Protein AF-A0A091AIM2-F1 (afdb_monomer)

pLDDT: mean 81.09, std 10.36, range [36.5, 92.5]

Radius of gyration: 15.49 Å; Cα contacts (8 Å, |Δi|>4): 85; chains: 1; bounding box: 31×34×37 Å

Structure (mmCIF, N/CA/C/O backbone):
data_AF-A0A091AIM2-F1
#
_entry.id   AF-A0A091AIM2-F1
#
loop_
_atom_site.group_PDB
_atom_site.id
_atom_site.type_symbol
_atom_site.label_atom_id
_atom_site.label_alt_id
_atom_site.label_comp_id
_atom_site.label_asym_id
_atom_site.label_entity_id
_atom_site.label_seq_id
_atom_site.pdbx_PDB_ins_code
_atom_site.Cartn_x
_atom_site.Cartn_y
_atom_site.Cartn_z
_atom_site.occupancy
_atom_site.B_iso_or_equiv
_atom_site.auth_seq_id
_atom_site.auth_comp_id
_atom_site.auth_asym_id
_atom_site.auth_atom_id
_atom_site.pdbx_PDB_model_num
ATOM 1 N N . MET A 1 1 ? 0.341 -4.446 10.946 1.00 58.03 1 MET A N 1
ATOM 2 C CA . MET A 1 1 ? -0.973 -4.571 10.273 1.00 58.03 1 MET A CA 1
ATOM 3 C C . MET A 1 1 ? -1.421 -3.274 9.621 1.00 58.03 1 MET A C 1
ATOM 5 O O . MET A 1 1 ? -1.673 -3.290 8.429 1.00 58.03 1 MET A O 1
ATOM 9 N N . VAL A 1 2 ? -1.421 -2.152 10.347 1.00 68.75 2 VAL A N 1
ATOM 10 C CA . VAL A 1 2 ? -1.863 -0.835 9.848 1.00 68.75 2 VAL A CA 1
ATOM 11 C C . VAL A 1 2 ? -1.147 -0.378 8.558 1.00 68.75 2 VAL A C 1
ATOM 13 O O . VAL A 1 2 ? -1.801 0.103 7.644 1.00 68.75 2 VAL A O 1
ATOM 16 N N . MET A 1 3 ? 0.164 -0.615 8.413 1.00 72.56 3 MET A N 1
ATOM 17 C CA . MET A 1 3 ? 0.909 -0.245 7.192 1.00 72.56 3 MET A CA 1
ATOM 18 C C . MET A 1 3 ? 0.370 -0.892 5.906 1.00 72.56 3 MET A C 1
ATOM 20 O O . MET A 1 3 ? 0.332 -0.233 4.874 1.00 72.56 3 MET A O 1
ATOM 24 N N . GLY A 1 4 ? -0.096 -2.146 5.951 1.00 72.50 4 GLY A N 1
ATOM 25 C CA . GLY A 1 4 ? -0.613 -2.845 4.763 1.00 72.50 4 GLY A CA 1
ATOM 26 C C . GLY A 1 4 ? -1.939 -2.281 4.237 1.00 72.50 4 GLY A C 1
ATOM 27 O O . GLY A 1 4 ? -2.302 -2.527 3.090 1.00 72.50 4 GLY A O 1
ATOM 28 N N . MET A 1 5 ? -2.650 -1.507 5.059 1.00 76.50 5 MET A N 1
ATOM 29 C CA . MET A 1 5 ? -3.848 -0.771 4.657 1.00 76.50 5 MET A CA 1
ATOM 30 C C . MET A 1 5 ? -3.493 0.482 3.846 1.00 76.50 5 MET A C 1
ATOM 32 O O . MET A 1 5 ? -4.188 0.813 2.893 1.00 76.50 5 MET A O 1
ATOM 36 N N . PHE A 1 6 ? -2.401 1.158 4.210 1.00 76.50 6 PHE A N 1
ATOM 37 C CA . PHE A 1 6 ? -1.995 2.429 3.607 1.00 76.50 6 PHE A CA 1
ATOM 38 C C . PHE A 1 6 ? -1.046 2.283 2.426 1.00 76.50 6 PHE A C 1
ATOM 40 O O . PHE A 1 6 ? -1.010 3.176 1.583 1.00 76.50 6 PHE A O 1
ATOM 47 N N . LEU A 1 7 ? -0.275 1.192 2.374 1.00 79.88 7 LEU A N 1
ATOM 48 C CA . LEU A 1 7 ? 0.819 1.020 1.418 1.00 79.88 7 LEU A CA 1
ATOM 49 C C . LEU A 1 7 ? 0.388 1.293 -0.038 1.00 79.88 7 LEU A C 1
ATOM 51 O O . LEU A 1 7 ? 1.035 2.125 -0.669 1.00 79.88 7 LEU A O 1
ATOM 55 N N . PRO A 1 8 ? -0.725 0.728 -0.559 1.00 76.94 8 PRO A N 1
ATOM 56 C CA . PRO A 1 8 ? -1.174 1.020 -1.924 1.00 76.94 8 PRO A CA 1
ATOM 57 C C . PRO A 1 8 ? -1.496 2.492 -2.153 1.00 76.94 8 PRO A C 1
ATOM 59 O O . PRO A 1 8 ? -1.075 3.089 -3.138 1.00 76.94 8 PRO A O 1
ATOM 62 N N . SER A 1 9 ? -2.236 3.100 -1.223 1.00 77.00 9 SER A N 1
ATOM 63 C CA . SER A 1 9 ? -2.711 4.478 -1.355 1.00 77.00 9 SER A CA 1
ATOM 64 C C . SER A 1 9 ? -1.566 5.482 -1.289 1.00 77.00 9 SER A C 1
ATOM 66 O O . SER A 1 9 ? -1.577 6.484 -2.001 1.00 77.00 9 SER A O 1
ATOM 68 N N . VAL A 1 10 ? -0.571 5.200 -0.452 1.00 80.06 10 VAL A N 1
ATOM 69 C CA . VAL A 1 10 ? 0.647 5.998 -0.327 1.00 80.06 10 VAL A CA 1
ATOM 70 C C . VAL A 1 10 ? 1.507 5.837 -1.583 1.00 80.06 10 VAL A C 1
ATOM 72 O O . VAL A 1 10 ? 1.860 6.837 -2.204 1.00 80.06 10 VAL A O 1
ATOM 75 N N . CYS A 1 11 ? 1.772 4.604 -2.028 1.00 79.69 11 CYS A N 1
ATOM 76 C CA . CYS A 1 11 ? 2.571 4.351 -3.229 1.00 79.69 11 CYS A CA 1
ATOM 77 C C . CYS A 1 11 ? 1.925 4.918 -4.506 1.00 79.69 11 CYS A C 1
ATOM 79 O O . CYS A 1 11 ? 2.611 5.570 -5.290 1.00 79.69 11 CYS A O 1
ATOM 81 N N . GLY A 1 12 ? 0.612 4.758 -4.694 1.00 76.94 12 GLY A N 1
ATOM 82 C CA . GLY A 1 12 ? -0.106 5.335 -5.837 1.00 76.94 12 GLY A CA 1
ATOM 83 C C . GLY A 1 12 ? -0.092 6.869 -5.845 1.00 76.94 12 GLY A C 1
ATOM 84 O O . GLY A 1 12 ? -0.002 7.494 -6.901 1.00 76.94 12 GLY A O 1
ATOM 85 N N . HIS A 1 13 ? -0.111 7.502 -4.667 1.00 77.00 13 HIS A N 1
ATOM 86 C CA . HIS A 1 13 ? 0.024 8.956 -4.562 1.00 77.00 13 HIS A CA 1
ATOM 87 C C . HIS A 1 13 ? 1.408 9.455 -5.004 1.00 77.00 13 HIS A C 1
ATOM 89 O O . HIS A 1 13 ? 1.487 10.460 -5.713 1.00 77.00 13 HIS A O 1
ATOM 95 N N . TYR A 1 14 ? 2.491 8.758 -4.640 1.00 73.62 14 TYR A N 1
ATOM 96 C CA . TYR A 1 14 ? 3.836 9.105 -5.124 1.00 73.62 14 TYR A CA 1
ATOM 97 C C . TYR A 1 14 ? 4.014 8.818 -6.616 1.00 73.62 14 TYR A C 1
ATOM 99 O O . TYR A 1 14 ? 4.604 9.646 -7.312 1.00 73.62 14 TYR A O 1
ATOM 107 N N . LEU A 1 15 ? 3.405 7.741 -7.133 1.00 75.88 15 LEU A N 1
ATOM 108 C CA . LEU A 1 15 ? 3.410 7.442 -8.566 1.00 75.88 15 LEU A CA 1
ATOM 109 C C . LEU A 1 15 ? 2.911 8.645 -9.386 1.00 75.88 15 LEU A C 1
ATOM 111 O O . LEU A 1 15 ? 3.601 9.093 -10.303 1.00 75.88 15 LEU A O 1
ATOM 115 N N . ASN A 1 16 ? 1.777 9.225 -8.981 1.00 73.31 16 ASN A N 1
ATOM 116 C CA . ASN A 1 16 ? 1.141 10.371 -9.643 1.00 73.31 16 ASN A CA 1
ATOM 117 C C . ASN A 1 16 ? 1.913 11.692 -9.515 1.00 73.31 16 ASN A C 1
ATOM 119 O O . ASN A 1 16 ? 1.724 12.596 -10.328 1.00 73.31 16 ASN A O 1
ATOM 123 N N . LYS A 1 17 ? 2.778 11.829 -8.504 1.00 70.06 17 LYS A N 1
ATOM 124 C CA . LYS A 1 17 ? 3.628 13.017 -8.338 1.00 70.06 17 LYS A CA 1
ATOM 125 C C . LYS A 1 17 ? 4.866 13.007 -9.238 1.00 70.06 17 LYS A C 1
ATOM 127 O O . LYS A 1 17 ? 5.515 14.041 -9.353 1.00 70.06 17 LYS A O 1
ATOM 132 N N . GLY A 1 18 ? 5.194 11.878 -9.870 1.00 62.38 18 GLY A N 1
ATOM 133 C CA . GLY A 1 18 ? 6.354 11.753 -10.759 1.00 62.38 18 GLY A CA 1
ATOM 134 C C . GLY A 1 18 ? 7.713 11.675 -10.047 1.00 62.38 18 GLY A C 1
ATOM 135 O O . GLY A 1 18 ? 8.719 11.436 -10.709 1.00 62.38 18 GLY A O 1
ATOM 136 N N . ASP A 1 19 ? 7.745 11.807 -8.720 1.00 58.44 19 ASP A N 1
ATOM 137 C CA . ASP A 1 19 ? 8.910 11.552 -7.865 1.00 58.44 19 ASP A CA 1
ATOM 138 C C . ASP A 1 19 ? 8.958 10.052 -7.544 1.00 58.44 19 ASP A C 1
ATOM 140 O O . ASP A 1 19 ? 8.287 9.606 -6.615 1.00 58.44 19 ASP A O 1
ATOM 144 N N . ASN A 1 20 ? 9.687 9.230 -8.311 1.00 60.00 20 ASN A N 1
ATOM 145 C CA . ASN A 1 20 ? 9.636 7.775 -8.108 1.00 60.00 20 ASN A CA 1
ATOM 146 C C . ASN A 1 20 ? 10.999 7.097 -7.962 1.00 60.00 20 ASN A C 1
ATOM 148 O O . ASN A 1 20 ? 11.616 6.694 -8.945 1.00 60.00 20 ASN A O 1
ATOM 152 N N . ASP A 1 21 ? 11.347 6.805 -6.705 1.00 72.81 21 ASP A N 1
ATOM 153 C CA . ASP A 1 21 ? 12.227 5.689 -6.320 1.00 72.81 21 ASP A CA 1
ATOM 154 C C . ASP A 1 21 ? 11.447 4.347 -6.264 1.00 72.81 21 ASP A C 1
ATOM 156 O O . ASP A 1 21 ? 12.009 3.275 -6.065 1.00 72.81 21 ASP A O 1
ATOM 160 N N . LEU A 1 22 ? 10.124 4.364 -6.506 1.00 79.62 22 LEU A N 1
ATOM 161 C CA . LEU A 1 22 ? 9.267 3.166 -6.597 1.00 79.62 22 LEU A CA 1
ATOM 162 C C . LEU A 1 22 ? 9.745 2.170 -7.664 1.00 79.62 22 LEU A C 1
ATOM 164 O O . LEU A 1 22 ? 9.596 0.958 -7.506 1.00 79.62 22 LEU A O 1
ATOM 168 N N . ALA A 1 23 ? 10.357 2.666 -8.741 1.00 82.75 23 ALA A N 1
ATOM 169 C CA . ALA A 1 23 ? 10.978 1.823 -9.757 1.00 82.75 23 ALA A CA 1
ATOM 170 C C . ALA A 1 23 ? 12.164 1.009 -9.205 1.00 82.75 23 ALA A C 1
ATOM 172 O O . ALA A 1 23 ? 12.414 -0.095 -9.691 1.00 82.75 23 ALA A O 1
ATOM 173 N N . ALA A 1 24 ? 12.870 1.520 -8.189 1.00 84.81 24 ALA A N 1
ATOM 174 C CA . ALA A 1 24 ? 13.985 0.824 -7.550 1.00 84.81 24 ALA A CA 1
ATOM 175 C C . ALA A 1 24 ? 13.517 -0.383 -6.724 1.00 84.81 24 ALA A C 1
ATOM 177 O O . ALA A 1 24 ? 14.272 -1.337 -6.555 1.00 84.81 24 ALA A O 1
ATOM 178 N N . LEU A 1 25 ? 12.259 -0.387 -6.267 1.00 86.06 25 LEU A N 1
ATOM 179 C CA . LEU A 1 25 ? 11.675 -1.510 -5.531 1.00 86.06 25 LEU A CA 1
ATOM 180 C C . LEU A 1 25 ? 11.301 -2.695 -6.432 1.00 86.06 25 LEU A C 1
ATOM 182 O O . LEU A 1 25 ? 11.134 -3.801 -5.922 1.00 86.06 25 LEU A O 1
ATOM 186 N N . LEU A 1 26 ? 11.203 -2.512 -7.754 1.00 86.62 26 LEU A N 1
ATOM 187 C CA . LEU A 1 26 ? 10.837 -3.608 -8.655 1.00 86.62 26 LEU A CA 1
ATOM 188 C C . LEU A 1 26 ? 11.861 -4.746 -8.596 1.00 86.62 26 LEU A C 1
ATOM 190 O O . LEU A 1 26 ? 11.484 -5.910 -8.539 1.00 86.62 26 LEU A O 1
ATOM 194 N N . HIS A 1 27 ? 13.151 -4.411 -8.590 1.00 88.25 27 HIS A N 1
ATOM 195 C CA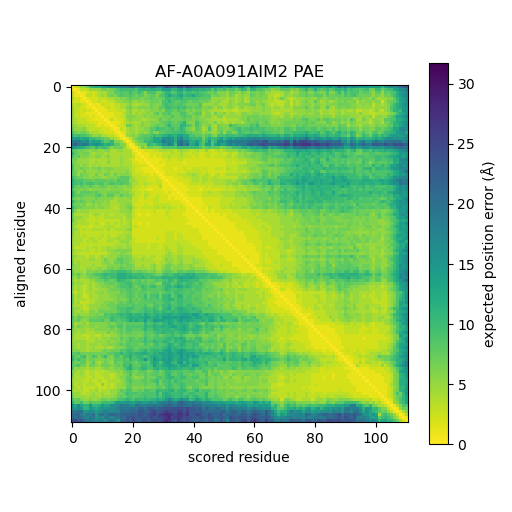 . HIS A 1 27 ? 14.231 -5.397 -8.581 1.00 88.25 27 HIS A CA 1
ATOM 196 C C . HIS A 1 27 ? 14.219 -6.303 -7.336 1.00 88.25 27 HIS A C 1
ATOM 198 O O . HIS A 1 27 ? 14.104 -7.517 -7.510 1.00 88.25 27 HIS A O 1
ATOM 204 N N . PRO A 1 28 ? 14.240 -5.777 -6.094 1.00 87.88 28 PRO A N 1
ATOM 205 C CA . PRO A 1 28 ? 14.188 -6.619 -4.900 1.00 87.88 28 PRO A CA 1
ATOM 206 C C . PRO A 1 28 ? 12.856 -7.366 -4.717 1.00 87.88 28 PRO A C 1
ATOM 208 O O . PRO A 1 28 ? 12.830 -8.355 -3.989 1.00 87.88 28 PRO A O 1
ATOM 211 N N . LEU A 1 29 ? 11.756 -6.925 -5.344 1.00 86.38 29 LEU A N 1
ATOM 212 C CA . LEU A 1 29 ? 10.435 -7.555 -5.191 1.00 86.38 29 LEU A CA 1
ATOM 213 C C . LEU A 1 29 ? 10.096 -8.584 -6.279 1.00 86.38 29 LEU A C 1
ATOM 215 O O . LEU A 1 29 ? 9.401 -9.557 -5.995 1.00 86.38 29 LEU A O 1
ATOM 219 N N . ALA A 1 30 ? 10.547 -8.369 -7.516 1.00 88.00 30 ALA A N 1
ATOM 220 C CA . ALA A 1 30 ? 10.206 -9.202 -8.671 1.00 88.00 30 ALA A CA 1
ATOM 221 C C . ALA A 1 30 ? 11.386 -10.044 -9.188 1.00 88.00 30 ALA A C 1
ATOM 223 O O . ALA A 1 30 ? 11.175 -10.970 -9.972 1.00 88.00 30 ALA A O 1
ATOM 224 N N . GLY A 1 31 ? 12.610 -9.737 -8.749 1.00 88.81 31 GLY A N 1
ATOM 225 C CA . GLY A 1 31 ? 13.837 -10.381 -9.208 1.00 88.81 31 GLY A CA 1
ATOM 226 C C . GLY A 1 31 ? 14.376 -9.823 -10.529 1.00 88.81 31 GLY A C 1
ATOM 227 O O . GLY A 1 31 ? 13.777 -8.951 -11.167 1.00 88.81 31 GLY A O 1
ATOM 228 N N . ASP A 1 32 ? 15.538 -10.343 -10.932 1.00 89.00 32 ASP A N 1
ATOM 229 C CA . ASP A 1 32 ? 16.296 -9.887 -12.105 1.00 89.00 32 ASP A CA 1
ATOM 230 C C . ASP A 1 32 ? 15.496 -9.981 -13.408 1.00 89.00 32 ASP A C 1
ATOM 232 O O . ASP A 1 32 ? 15.402 -9.003 -14.152 1.00 89.00 32 ASP A O 1
ATOM 236 N N . ASP A 1 33 ? 14.872 -11.131 -13.669 1.00 88.56 33 ASP A N 1
ATOM 237 C CA . ASP A 1 33 ? 14.195 -11.393 -14.942 1.00 88.56 33 ASP A CA 1
ATOM 238 C C . ASP A 1 33 ? 13.054 -10.402 -15.199 1.00 88.56 33 ASP A C 1
ATOM 240 O O . ASP A 1 33 ? 12.964 -9.793 -16.269 1.00 88.56 33 ASP A O 1
ATOM 244 N N . ALA A 1 34 ? 12.206 -10.182 -14.192 1.00 86.88 34 ALA A N 1
ATOM 245 C CA . ALA A 1 34 ? 11.093 -9.246 -14.284 1.00 86.88 34 ALA A CA 1
ATOM 246 C C . ALA A 1 34 ? 11.575 -7.792 -14.409 1.00 86.88 34 ALA A C 1
ATOM 248 O O . ALA A 1 34 ? 10.992 -6.999 -15.155 1.00 86.88 34 ALA A O 1
ATOM 249 N N . PHE A 1 35 ? 12.663 -7.432 -13.724 1.00 88.94 35 PHE A N 1
ATOM 250 C CA . PHE A 1 35 ? 13.235 -6.089 -13.792 1.00 88.94 35 PHE A CA 1
ATOM 251 C C . PHE A 1 35 ? 13.836 -5.766 -15.168 1.00 88.94 35 PHE A C 1
ATOM 253 O O . PHE A 1 35 ? 13.637 -4.664 -15.695 1.00 88.94 35 PHE A O 1
ATOM 260 N N . VAL A 1 36 ? 14.551 -6.725 -15.764 1.00 90.81 36 VAL A N 1
ATOM 261 C CA . VAL A 1 36 ? 15.166 -6.581 -17.092 1.00 90.81 36 VAL A CA 1
ATOM 262 C C . VAL A 1 36 ? 14.100 -6.492 -18.185 1.00 90.81 36 VAL A C 1
ATOM 264 O O . VAL A 1 36 ? 14.232 -5.679 -19.099 1.00 90.81 36 VAL A O 1
ATOM 267 N N . GLN A 1 37 ? 13.021 -7.272 -18.074 1.00 92.50 37 GLN A N 1
ATOM 268 C CA . GLN A 1 37 ? 11.929 -7.276 -19.054 1.00 92.50 37 GLN A CA 1
ATOM 269 C C . GLN A 1 37 ? 10.997 -6.059 -18.947 1.00 92.50 37 GLN A C 1
ATOM 271 O O . GLN A 1 37 ? 10.276 -5.754 -19.898 1.00 92.50 37 GLN A O 1
ATOM 276 N N . THR A 1 38 ? 11.011 -5.339 -17.822 1.00 90.00 38 THR A N 1
ATOM 277 C CA . THR A 1 38 ? 10.145 -4.173 -17.614 1.00 90.00 38 THR A CA 1
ATOM 278 C C . THR A 1 38 ? 10.836 -2.882 -18.078 1.00 90.00 38 THR A C 1
ATOM 280 O O . THR A 1 38 ? 11.871 -2.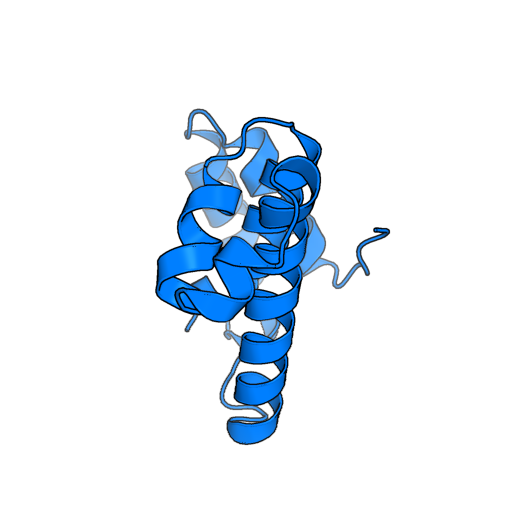503 -17.509 1.00 90.00 38 THR 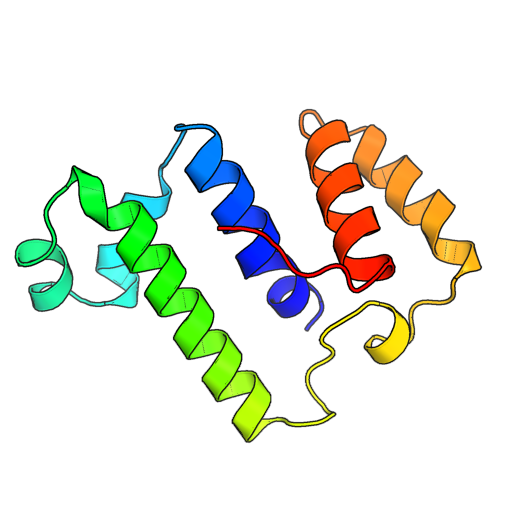A O 1
ATOM 283 N N . PRO A 1 39 ? 10.272 -2.144 -19.062 1.00 91.00 39 PRO A N 1
ATOM 284 C CA . PRO A 1 39 ? 10.814 -0.858 -19.500 1.00 91.00 39 PRO A CA 1
ATOM 285 C C . PRO A 1 39 ? 10.915 0.135 -18.343 1.00 91.00 39 PRO A C 1
ATOM 287 O O . PRO A 1 39 ? 9.981 0.232 -17.553 1.00 91.00 39 PRO A O 1
ATOM 290 N N . ALA A 1 40 ? 11.994 0.924 -18.278 1.00 86.81 40 ALA A N 1
ATOM 291 C CA . ALA A 1 40 ? 12.259 1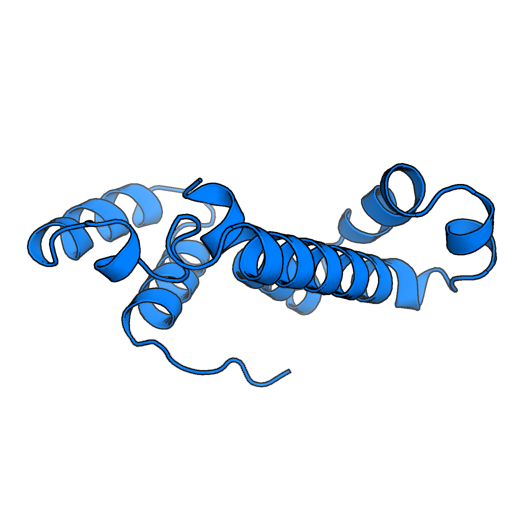.849 -17.168 1.00 86.81 40 ALA A CA 1
ATOM 292 C C . ALA A 1 40 ? 11.058 2.748 -16.811 1.00 86.81 40 ALA A C 1
ATOM 294 O O . ALA A 1 40 ? 10.703 2.855 -15.641 1.00 86.81 40 ALA A O 1
ATOM 295 N N . ALA A 1 41 ? 10.379 3.301 -17.822 1.00 86.06 41 ALA A N 1
ATOM 296 C CA . ALA A 1 41 ? 9.197 4.150 -17.651 1.00 86.06 41 ALA A CA 1
ATOM 297 C C . ALA A 1 41 ? 7.984 3.433 -17.022 1.00 86.06 41 ALA A C 1
ATOM 299 O O . ALA A 1 41 ? 7.120 4.093 -16.461 1.00 86.06 41 ALA A O 1
ATOM 300 N N . LYS A 1 42 ? 7.922 2.098 -17.100 1.00 88.50 42 LYS A N 1
ATOM 301 C CA . LYS A 1 42 ? 6.836 1.271 -16.547 1.00 88.50 42 LYS A CA 1
ATOM 302 C C . LYS A 1 42 ? 7.182 0.613 -15.214 1.00 88.50 42 LYS A C 1
ATOM 304 O O . LYS A 1 42 ? 6.337 -0.047 -14.622 1.00 88.50 42 LYS A O 1
ATOM 309 N N . ARG A 1 43 ? 8.418 0.749 -14.726 1.00 88.06 43 ARG A N 1
ATOM 310 C CA . ARG A 1 43 ? 8.868 0.012 -13.533 1.00 88.06 43 ARG A CA 1
ATOM 311 C C . ARG A 1 43 ? 8.120 0.414 -12.271 1.00 88.06 43 ARG A C 1
ATOM 313 O O . ARG A 1 43 ? 7.791 -0.456 -11.483 1.00 88.06 43 ARG A O 1
ATOM 320 N N . ALA A 1 44 ? 7.830 1.702 -12.094 1.00 86.44 44 ALA A N 1
ATOM 321 C CA . ALA A 1 44 ? 7.089 2.178 -10.927 1.00 86.44 44 ALA A CA 1
ATOM 322 C C . ALA A 1 44 ? 5.634 1.665 -10.912 1.00 86.44 44 ALA A C 1
ATOM 324 O O . ALA A 1 44 ? 5.151 1.242 -9.865 1.00 86.44 44 ALA A O 1
ATOM 325 N N . GLU A 1 45 ? 4.976 1.629 -12.075 1.00 86.69 45 GLU A N 1
ATOM 326 C CA . GLU A 1 45 ? 3.645 1.030 -12.257 1.00 86.69 45 GLU A CA 1
ATOM 327 C C . GLU A 1 45 ? 3.681 -0.481 -11.972 1.00 86.69 45 GLU A C 1
ATOM 329 O O . GLU A 1 45 ? 2.920 -0.977 -11.148 1.00 86.69 45 GLU A O 1
ATOM 334 N N . ALA A 1 46 ? 4.654 -1.199 -12.543 1.00 88.69 46 ALA A N 1
ATOM 335 C CA . ALA A 1 46 ? 4.827 -2.632 -12.311 1.00 88.69 46 ALA A CA 1
ATOM 336 C C . ALA A 1 46 ? 5.107 -2.979 -10.834 1.00 88.69 46 ALA A C 1
ATOM 338 O O . ALA A 1 46 ? 4.639 -4.009 -10.343 1.00 88.69 46 ALA A O 1
ATOM 339 N N . THR A 1 47 ? 5.851 -2.130 -10.112 1.00 88.75 47 THR A N 1
ATOM 340 C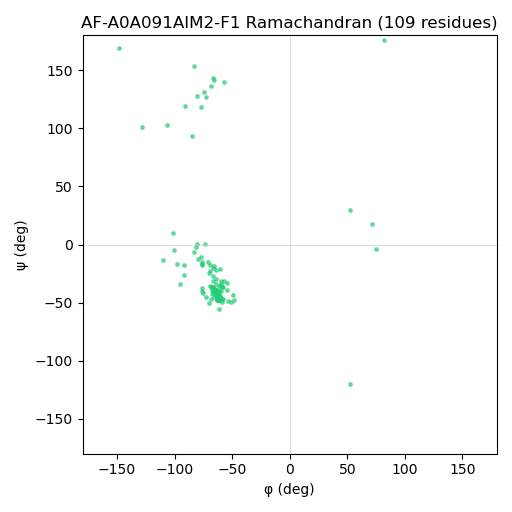 CA . THR A 1 47 ? 6.032 -2.263 -8.659 1.00 88.75 47 THR A CA 1
ATOM 341 C C . THR A 1 47 ? 4.691 -2.154 -7.938 1.00 88.75 47 THR A C 1
ATOM 343 O O . THR A 1 47 ? 4.400 -2.981 -7.073 1.00 88.75 47 THR A O 1
ATOM 346 N N . LEU A 1 48 ? 3.878 -1.149 -8.278 1.00 87.00 48 LEU A N 1
ATOM 347 C CA . LEU A 1 48 ? 2.580 -0.930 -7.640 1.00 87.00 48 LEU A CA 1
ATOM 348 C C . LEU A 1 48 ? 1.642 -2.123 -7.877 1.00 87.00 48 LEU A C 1
ATOM 350 O O . LEU A 1 48 ? 1.109 -2.670 -6.914 1.00 87.00 48 LEU A O 1
ATOM 354 N N . ASP A 1 49 ? 1.559 -2.614 -9.115 1.00 88.44 49 ASP A N 1
ATOM 355 C CA . ASP A 1 49 ? 0.769 -3.800 -9.476 1.00 88.44 49 ASP A CA 1
ATOM 356 C C . ASP A 1 49 ? 1.209 -5.064 -8.724 1.00 88.44 49 ASP A C 1
ATOM 358 O O . ASP A 1 49 ? 0.404 -5.946 -8.401 1.00 88.44 49 ASP A O 1
ATOM 362 N N . LEU A 1 50 ? 2.513 -5.213 -8.476 1.00 89.38 50 LEU A N 1
ATOM 363 C CA . LEU A 1 50 ? 3.041 -6.326 -7.692 1.00 89.38 50 LEU A CA 1
ATOM 364 C C . LEU A 1 50 ? 2.613 -6.211 -6.226 1.00 89.38 50 LEU A C 1
ATOM 366 O O . LEU A 1 50 ? 2.135 -7.196 -5.656 1.00 89.38 50 LEU A O 1
ATOM 370 N N . LEU A 1 51 ? 2.746 -5.023 -5.633 1.00 87.25 51 LEU A N 1
ATOM 371 C CA . LEU A 1 51 ? 2.339 -4.763 -4.252 1.00 87.25 51 LEU A CA 1
ATOM 372 C C . LEU A 1 51 ? 0.831 -4.962 -4.059 1.00 87.25 51 LEU A C 1
ATOM 374 O O . LEU A 1 51 ? 0.426 -5.598 -3.082 1.00 87.25 51 LEU A O 1
ATOM 378 N N . ASP A 1 52 ? 0.009 -4.504 -5.002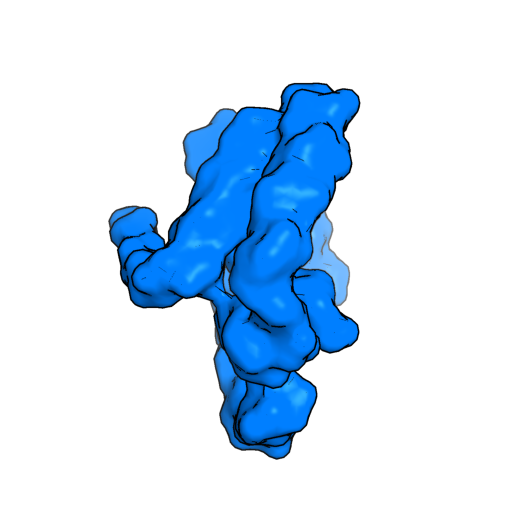 1.00 86.62 52 ASP A N 1
ATOM 379 C CA . ASP A 1 52 ? -1.444 -4.676 -4.953 1.00 86.62 52 ASP A CA 1
ATOM 380 C C . ASP A 1 52 ? -1.849 -6.147 -5.034 1.00 86.62 52 ASP A C 1
ATOM 382 O O . ASP A 1 52 ? -2.653 -6.614 -4.221 1.00 86.62 52 ASP A O 1
ATOM 386 N N . ARG A 1 53 ? -1.243 -6.922 -5.942 1.00 87.94 53 ARG A N 1
ATOM 387 C CA . ARG A 1 53 ? -1.488 -8.371 -6.023 1.00 87.94 53 ARG A CA 1
ATOM 388 C C . ARG A 1 53 ? -1.048 -9.101 -4.760 1.00 87.94 53 ARG A C 1
ATOM 390 O O . ARG A 1 53 ? -1.771 -9.975 -4.281 1.00 87.94 53 ARG A O 1
ATOM 397 N N . PHE A 1 54 ? 0.107 -8.742 -4.204 1.00 86.94 54 PHE A N 1
ATOM 398 C CA . PHE A 1 54 ? 0.596 -9.326 -2.957 1.00 86.94 54 PHE A CA 1
ATOM 399 C C . PHE A 1 54 ? -0.362 -9.047 -1.793 1.00 86.94 54 PHE A C 1
ATOM 401 O O . PHE A 1 54 ? -0.751 -9.968 -1.072 1.00 86.94 54 PHE A O 1
ATOM 408 N N . LEU A 1 55 ? -0.806 -7.797 -1.642 1.00 85.44 55 LEU A N 1
ATOM 409 C CA . LEU A 1 55 ? -1.750 -7.410 -0.596 1.00 85.44 55 LEU A CA 1
ATOM 410 C C . LEU A 1 55 ? -3.131 -8.037 -0.802 1.00 85.44 55 LEU A C 1
ATOM 412 O O . LEU A 1 55 ? -3.749 -8.450 0.176 1.00 85.44 55 LEU A O 1
ATOM 416 N N . ALA A 1 56 ? -3.604 -8.171 -2.042 1.00 85.38 56 ALA A N 1
ATOM 417 C CA . ALA A 1 56 ? -4.834 -8.897 -2.347 1.00 85.38 56 ALA A CA 1
ATOM 418 C C . ALA A 1 56 ? -4.727 -10.382 -1.959 1.00 85.38 56 ALA A C 1
ATOM 420 O O . ALA A 1 56 ? -5.644 -10.919 -1.338 1.00 85.38 56 ALA A O 1
ATOM 421 N N . GLY A 1 57 ? -3.591 -11.026 -2.249 1.00 87.44 57 GLY A N 1
ATOM 422 C CA . GLY A 1 57 ? -3.313 -12.401 -1.830 1.00 87.44 57 GLY A CA 1
ATOM 423 C C . GLY A 1 57 ? -3.289 -12.556 -0.308 1.00 87.44 57 GLY A C 1
ATOM 424 O O . GLY A 1 57 ? -3.946 -13.448 0.231 1.00 87.44 57 GLY A O 1
ATOM 425 N N . LEU A 1 58 ? -2.611 -11.645 0.398 1.00 86.00 58 LEU A N 1
ATOM 426 C CA . LEU A 1 58 ? -2.601 -11.621 1.863 1.00 86.00 58 LEU A CA 1
ATOM 427 C C . LEU A 1 58 ? -3.999 -11.415 2.448 1.00 86.00 58 LEU A C 1
ATOM 429 O O . LEU A 1 58 ? -4.377 -12.129 3.373 1.00 86.00 58 LEU A O 1
ATOM 433 N N . ARG A 1 59 ? -4.791 -10.490 1.895 1.00 84.25 59 ARG A N 1
ATOM 434 C CA . ARG A 1 59 ? -6.187 -10.278 2.308 1.00 84.25 59 ARG A CA 1
ATOM 435 C C . ARG A 1 59 ? -7.036 -11.523 2.070 1.00 84.25 59 ARG A C 1
ATOM 437 O O . ARG A 1 59 ? -7.846 -11.865 2.921 1.00 84.25 59 ARG A O 1
ATOM 444 N N . GLY A 1 60 ? -6.839 -12.217 0.951 1.00 84.94 60 GLY A N 1
ATOM 445 C CA . GLY A 1 60 ? -7.521 -13.481 0.672 1.00 84.94 60 GLY A CA 1
ATOM 446 C C . GLY A 1 60 ? -7.172 -14.578 1.682 1.00 84.94 60 GLY A C 1
ATOM 447 O O . GLY A 1 60 ? -8.060 -15.296 2.130 1.00 84.94 60 GLY A O 1
ATOM 448 N N . ALA A 1 61 ? -5.900 -14.677 2.077 1.00 89.62 61 ALA A N 1
ATOM 449 C CA . ALA A 1 61 ? -5.426 -15.689 3.021 1.00 89.62 61 ALA A CA 1
ATOM 450 C C . ALA A 1 61 ? -5.804 -15.391 4.483 1.00 89.62 61 ALA A C 1
ATOM 452 O O . ALA A 1 61 ? -6.146 -16.306 5.227 1.00 89.62 61 ALA A O 1
ATOM 453 N N . LEU A 1 62 ? -5.731 -14.122 4.893 1.00 85.31 62 LEU A N 1
ATOM 454 C CA . LEU A 1 62 ? -5.974 -13.680 6.272 1.00 85.31 62 LEU A CA 1
ATOM 455 C C . LEU A 1 62 ? -7.436 -13.286 6.523 1.00 85.31 62 LEU A C 1
ATOM 457 O O . LEU A 1 62 ? -7.870 -13.190 7.668 1.00 85.31 62 LEU A O 1
ATOM 461 N N . GLY A 1 63 ? -8.215 -13.039 5.470 1.00 82.50 63 GLY A N 1
ATOM 462 C CA . GLY A 1 63 ? -9.618 -12.658 5.569 1.00 82.50 63 GLY A CA 1
ATOM 463 C C . GLY A 1 63 ? -9.830 -11.466 6.504 1.00 82.50 63 GLY A C 1
ATOM 464 O O . GLY A 1 63 ? -9.291 -10.383 6.289 1.00 82.50 63 GLY A O 1
ATOM 465 N N . LYS A 1 64 ? -10.625 -11.683 7.559 1.00 78.44 64 LYS A N 1
ATOM 466 C CA . LYS A 1 64 ? -10.992 -10.653 8.545 1.00 78.44 64 LYS A CA 1
ATOM 467 C C . LYS A 1 64 ? -9.843 -10.241 9.464 1.00 78.44 64 LYS A C 1
ATOM 469 O O . LYS A 1 64 ? -9.950 -9.205 10.111 1.00 78.44 64 LYS A O 1
ATOM 474 N N . ASP A 1 65 ? -8.764 -11.019 9.512 1.00 82.19 65 ASP A N 1
ATOM 475 C CA . ASP A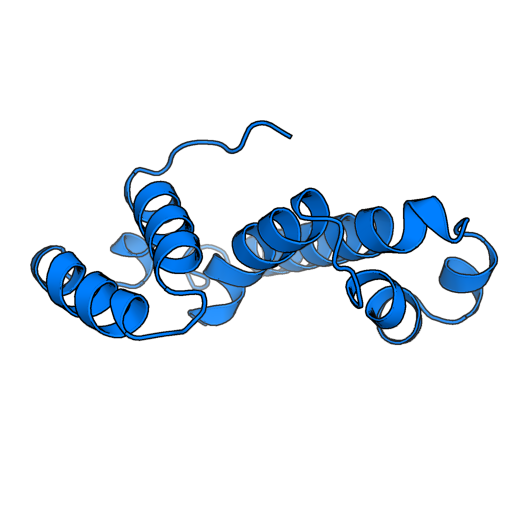 1 65 ? -7.614 -10.703 10.355 1.00 82.19 65 ASP A CA 1
ATOM 476 C C . ASP A 1 65 ? -6.761 -9.579 9.748 1.00 82.19 65 ASP A C 1
ATOM 478 O O . ASP A 1 65 ? -5.961 -8.968 10.451 1.00 82.19 65 ASP A O 1
ATOM 482 N N . MET A 1 66 ? -6.942 -9.251 8.462 1.00 82.44 66 MET A N 1
ATOM 483 C CA . MET A 1 66 ? -6.276 -8.118 7.821 1.00 82.44 66 MET A CA 1
ATOM 484 C C . MET A 1 66 ? -7.261 -6.963 7.588 1.00 82.44 66 MET A C 1
ATOM 486 O O . MET A 1 66 ? -8.033 -7.009 6.629 1.00 82.44 66 MET A O 1
ATOM 490 N N . PRO A 1 67 ? -7.224 -5.900 8.413 1.00 79.06 67 PRO A N 1
ATOM 491 C CA . PRO A 1 67 ? -8.155 -4.789 8.276 1.00 79.06 67 PRO A CA 1
ATOM 492 C C . PRO A 1 67 ? -7.891 -3.987 6.999 1.00 79.06 67 PRO A C 1
ATOM 494 O O . PRO A 1 67 ? -6.743 -3.665 6.673 1.00 79.06 67 PRO A O 1
ATOM 497 N N . GLN A 1 68 ? -8.963 -3.636 6.291 1.00 77.81 68 GLN A N 1
ATOM 498 C CA . GLN A 1 68 ? -8.918 -2.862 5.046 1.00 77.81 68 GLN A CA 1
ATOM 499 C C . GLN A 1 68 ? -9.187 -1.372 5.253 1.00 77.81 68 GLN A C 1
ATOM 501 O O . GLN A 1 68 ? -8.912 -0.560 4.373 1.00 77.81 68 GLN A O 1
ATOM 506 N N . ASN A 1 69 ? -9.744 -1.010 6.403 1.00 78.94 69 ASN A N 1
ATOM 507 C CA . ASN A 1 69 ? -10.057 0.361 6.772 1.00 78.94 69 ASN A CA 1
ATOM 508 C C . ASN A 1 69 ? -9.920 0.540 8.289 1.00 78.94 69 ASN A C 1
ATOM 510 O O . ASN A 1 69 ? -9.801 -0.417 9.059 1.00 78.94 69 ASN A O 1
ATOM 514 N N . PHE A 1 70 ? -9.960 1.793 8.728 1.00 80.31 70 PHE A N 1
ATOM 515 C CA . PHE A 1 70 ? -9.829 2.150 10.137 1.00 80.31 70 PHE A CA 1
ATOM 516 C C . PHE A 1 70 ? -10.900 1.525 11.036 1.00 80.31 70 PHE A C 1
ATOM 518 O O . PHE A 1 70 ? -10.604 1.169 12.176 1.00 80.31 70 PHE A O 1
ATOM 525 N N . LYS A 1 71 ? -12.124 1.352 10.524 1.00 80.62 71 LYS A N 1
ATOM 526 C CA . LYS A 1 71 ? -13.225 0.728 11.267 1.00 80.62 71 LYS A CA 1
ATOM 527 C C . LYS A 1 71 ? -12.924 -0.742 11.554 1.00 80.62 71 LYS A C 1
ATOM 529 O O . LYS A 1 71 ? -13.089 -1.186 12.686 1.00 80.62 71 LYS A O 1
ATOM 534 N N . GLU A 1 72 ? -12.438 -1.476 10.558 1.00 81.94 72 GLU A N 1
ATOM 535 C CA . GLU A 1 72 ? -11.987 -2.865 10.715 1.00 81.94 72 GLU A CA 1
ATOM 536 C C . GLU A 1 72 ? -10.737 -2.973 11.591 1.00 81.94 72 GLU A C 1
ATOM 538 O O . GLU A 1 72 ? -10.590 -3.937 12.334 1.00 81.94 72 GLU A O 1
ATOM 543 N N . ALA A 1 73 ? -9.869 -1.959 11.570 1.00 83.00 73 ALA A N 1
ATOM 544 C CA . ALA A 1 73 ? -8.722 -1.869 12.470 1.00 83.00 73 ALA A CA 1
ATOM 545 C C . ALA A 1 73 ? -9.105 -1.507 13.921 1.00 83.00 73 ALA A C 1
ATOM 547 O O . ALA A 1 73 ? -8.221 -1.376 14.768 1.00 83.00 73 ALA A O 1
ATOM 548 N N . GLY A 1 74 ? -10.397 -1.316 14.220 1.00 84.62 74 GLY A N 1
ATOM 549 C CA . GLY A 1 74 ? -10.886 -0.966 15.554 1.00 84.62 74 GLY A CA 1
ATOM 550 C C . GLY A 1 74 ? -10.550 0.463 15.985 1.00 84.62 74 GLY A C 1
ATOM 551 O O . GLY A 1 74 ? -10.593 0.763 17.177 1.00 84.62 74 GLY A O 1
ATOM 552 N N . VAL A 1 75 ? -10.205 1.349 15.044 1.00 84.44 75 VAL A N 1
ATOM 553 C CA . VAL A 1 75 ? -9.875 2.744 15.345 1.00 84.44 75 VAL A CA 1
ATOM 554 C C . VAL A 1 75 ? -11.171 3.524 15.592 1.00 84.44 75 VAL A C 1
ATOM 556 O O . VAL A 1 75 ? -12.005 3.632 14.689 1.00 84.44 75 VAL A O 1
ATOM 559 N N . PRO A 1 76 ? -11.370 4.086 16.798 1.00 84.69 76 PRO A N 1
ATOM 560 C CA . PRO A 1 76 ? -12.579 4.836 17.108 1.00 84.69 76 PRO A CA 1
ATOM 561 C C . PRO A 1 76 ? -12.675 6.125 16.291 1.00 84.69 76 PRO A C 1
ATOM 563 O O . PRO A 1 76 ? -11.679 6.822 16.117 1.00 84.69 76 PRO A O 1
ATOM 566 N N . GLY A 1 77 ? -13.883 6.504 15.867 1.00 81.81 77 GLY A N 1
ATOM 567 C CA . GLY A 1 77 ? -14.076 7.691 15.025 1.00 81.81 77 GLY A CA 1
ATOM 568 C C . GLY A 1 77 ? -13.609 9.009 15.632 1.00 81.81 77 GLY A C 1
ATOM 569 O O . GLY A 1 77 ? -13.085 9.855 14.916 1.00 81.81 77 GLY A O 1
ATOM 570 N N . TYR A 1 78 ? -13.687 9.152 16.954 1.00 84.06 78 TYR A N 1
ATOM 571 C CA . TYR A 1 78 ? -13.193 10.348 17.640 1.00 84.06 78 TYR A CA 1
ATOM 572 C C . TYR A 1 78 ? -11.667 10.519 17.543 1.00 84.06 78 TYR A C 1
ATOM 574 O O . TYR A 1 78 ? -11.169 11.617 17.750 1.00 84.06 78 TYR A O 1
ATOM 582 N N . ARG A 1 79 ? -10.910 9.458 17.216 1.00 88.25 79 ARG A N 1
ATOM 583 C CA . ARG A 1 79 ? -9.453 9.534 17.010 1.00 88.25 79 ARG A CA 1
ATOM 584 C C . ARG A 1 79 ? -9.072 10.128 15.659 1.00 88.25 79 ARG A C 1
ATOM 586 O O . ARG A 1 79 ? -7.897 10.404 15.446 1.00 88.25 79 ARG A O 1
ATOM 593 N N . MET A 1 80 ? -10.024 10.302 14.742 1.00 85.88 80 MET A N 1
ATOM 594 C CA . MET A 1 80 ? -9.728 10.803 13.402 1.00 85.88 80 MET A CA 1
ATOM 595 C C . MET A 1 80 ? -9.075 12.189 13.440 1.00 85.88 80 MET A C 1
ATOM 597 O O . MET A 1 80 ? -8.063 12.407 12.780 1.00 85.88 80 MET A O 1
ATOM 601 N N . GLU A 1 81 ? -9.620 13.115 14.228 1.00 86.81 81 GLU A N 1
ATOM 602 C CA . GLU A 1 81 ? -9.061 14.467 14.341 1.00 86.81 81 GLU A CA 1
ATOM 603 C C . GLU A 1 81 ? -7.644 14.444 14.923 1.00 86.81 81 GLU A C 1
ATOM 605 O O . GLU A 1 81 ? -6.760 15.108 14.386 1.00 86.81 81 GLU A O 1
ATOM 610 N N . ASP A 1 82 ? -7.394 13.609 15.938 1.00 90.50 82 ASP A N 1
ATOM 611 C CA . ASP A 1 82 ? -6.052 13.400 16.496 1.00 90.50 82 ASP A CA 1
ATOM 612 C C . ASP A 1 82 ? -5.068 12.907 15.419 1.00 90.50 82 ASP A C 1
ATOM 614 O O . ASP A 1 82 ? -3.962 13.432 15.292 1.00 90.50 82 ASP A O 1
ATOM 618 N N . ILE A 1 83 ? -5.474 11.915 14.616 1.00 88.00 83 ILE A N 1
ATOM 619 C CA . ILE A 1 83 ? -4.645 11.337 13.548 1.00 88.00 83 ILE A CA 1
ATOM 620 C C . ILE A 1 83 ? -4.319 12.394 12.489 1.00 88.00 83 ILE A C 1
ATOM 622 O O . ILE A 1 83 ? -3.160 12.542 12.101 1.00 88.00 83 ILE A O 1
ATOM 626 N N . LEU A 1 84 ? -5.320 13.152 12.036 1.00 89.38 84 LEU A N 1
ATOM 627 C CA . LEU A 1 84 ? -5.124 14.211 11.046 1.00 89.38 84 LEU A CA 1
ATOM 628 C C . LEU A 1 84 ? -4.234 15.337 11.584 1.00 89.38 84 LEU A C 1
ATOM 630 O O . LEU A 1 84 ? -3.384 15.831 10.848 1.00 89.38 84 LEU A O 1
ATOM 634 N N . ASN A 1 85 ? -4.379 15.709 12.857 1.00 90.19 85 ASN A N 1
ATOM 635 C CA . ASN A 1 85 ? -3.538 16.723 13.494 1.00 90.19 85 ASN A CA 1
ATOM 636 C C .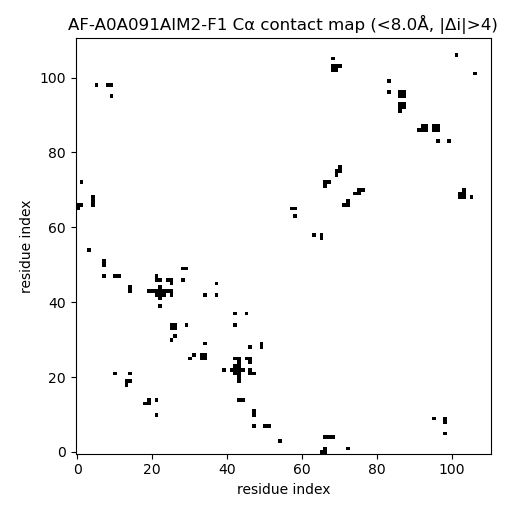 ASN A 1 85 ? -2.073 16.289 13.578 1.00 90.19 85 ASN A C 1
ATOM 638 O O . ASN A 1 85 ? -1.180 17.096 13.325 1.00 90.19 85 ASN A O 1
ATOM 642 N N . VAL A 1 86 ? -1.809 15.019 13.896 1.00 90.00 86 VAL A N 1
ATOM 643 C CA . VAL A 1 86 ? -0.440 14.482 13.897 1.00 90.00 86 VAL A CA 1
ATOM 644 C C . VAL A 1 86 ? 0.150 14.524 12.489 1.00 90.00 86 VAL A C 1
ATOM 646 O O . VAL A 1 86 ? 1.257 15.027 12.311 1.00 90.00 86 VAL A O 1
ATOM 649 N N . LEU A 1 87 ? -0.598 14.052 11.489 1.00 88.69 87 LEU A N 1
ATOM 650 C CA . LEU A 1 87 ? -0.131 14.017 10.103 1.00 88.69 87 LEU A CA 1
ATOM 651 C C . LEU A 1 87 ? 0.095 15.416 9.532 1.00 88.69 87 LEU A C 1
ATOM 653 O O . LEU A 1 87 ? 1.074 15.622 8.828 1.00 88.69 87 LEU A O 1
ATOM 657 N N . ALA A 1 88 ? -0.755 16.390 9.861 1.00 88.38 88 ALA A N 1
ATOM 658 C CA . ALA A 1 88 ? -0.652 17.759 9.359 1.00 88.38 88 ALA A CA 1
ATOM 659 C C . ALA A 1 88 ? 0.664 18.469 9.730 1.00 88.38 88 ALA A C 1
ATOM 661 O O . ALA A 1 88 ? 1.035 19.424 9.051 1.00 88.38 88 ALA A O 1
ATOM 662 N N . ASN A 1 89 ? 1.366 18.006 10.769 1.00 88.38 89 ASN A N 1
ATOM 663 C CA . ASN A 1 89 ? 2.660 18.556 11.182 1.00 88.38 89 ASN A CA 1
ATOM 664 C C . ASN A 1 89 ? 3.852 18.004 10.381 1.00 88.38 89 ASN A C 1
ATOM 666 O O . ASN A 1 89 ? 4.974 18.476 10.559 1.00 88.38 89 ASN A O 1
ATOM 670 N N . ASP A 1 90 ? 3.632 17.018 9.511 1.00 86.00 90 ASP A N 1
ATOM 671 C CA . ASP A 1 90 ? 4.660 16.489 8.621 1.00 86.00 90 ASP A CA 1
ATOM 672 C C . ASP A 1 90 ? 4.800 17.350 7.351 1.00 86.00 90 ASP A C 1
ATOM 674 O O . ASP A 1 90 ? 3.840 17.972 6.886 1.00 86.00 90 ASP A O 1
ATOM 678 N N . ARG A 1 91 ? 5.989 17.347 6.733 1.00 81.62 91 ARG A N 1
ATOM 679 C CA . ARG A 1 91 ? 6.244 18.010 5.442 1.00 81.62 91 ARG A CA 1
ATOM 680 C C . ARG A 1 91 ? 5.272 17.540 4.355 1.00 81.62 91 ARG A C 1
ATOM 682 O O . ARG A 1 91 ? 4.897 18.327 3.485 1.00 81.62 91 ARG A O 1
ATOM 689 N N . GLU A 1 92 ? 4.852 16.280 4.405 1.00 81.44 92 GLU A N 1
ATOM 690 C CA . GLU A 1 92 ? 3.890 15.685 3.473 1.00 81.44 92 GLU A CA 1
ATOM 691 C C . GLU A 1 92 ? 2.473 15.586 4.052 1.00 81.44 92 GLU A C 1
ATOM 693 O O . GLU A 1 92 ? 1.571 15.004 3.439 1.00 81.44 92 GLU A O 1
ATOM 698 N N . GLY A 1 93 ? 2.246 16.218 5.203 1.00 84.00 93 GLY A N 1
ATOM 699 C CA . GLY A 1 93 ? 1.017 16.153 5.981 1.00 84.00 93 GLY A CA 1
ATOM 700 C C . GLY A 1 93 ? -0.275 16.378 5.201 1.00 84.00 93 GLY A C 1
ATOM 701 O O . GLY A 1 93 ? -1.182 15.552 5.313 1.00 84.00 93 GLY A O 1
ATOM 702 N N . PRO A 1 94 ? -0.390 17.413 4.344 1.00 84.75 94 PRO A N 1
ATOM 703 C CA . PRO A 1 94 ? -1.595 17.622 3.540 1.00 84.75 94 PRO A CA 1
ATOM 704 C C . PRO A 1 94 ? -1.946 16.432 2.634 1.00 84.75 94 PRO A C 1
ATOM 706 O O . PRO A 1 94 ? -3.124 16.104 2.472 1.00 84.75 94 PRO A O 1
ATOM 709 N N . ALA A 1 95 ? -0.939 15.758 2.069 1.00 81.94 95 ALA A N 1
ATOM 710 C CA . ALA A 1 95 ? -1.139 14.583 1.226 1.00 81.94 95 ALA A CA 1
ATOM 711 C C . ALA A 1 95 ? -1.558 13.357 2.048 1.00 81.94 95 ALA A C 1
ATOM 713 O O . ALA A 1 95 ? -2.522 12.675 1.695 1.00 81.94 95 ALA A O 1
ATOM 714 N N . LEU A 1 96 ? -0.883 13.112 3.172 1.00 84.19 96 LEU A N 1
ATOM 715 C CA . LEU A 1 96 ? -1.202 12.000 4.069 1.00 84.19 96 LEU A CA 1
ATOM 716 C C . LEU A 1 96 ? -2.610 12.144 4.667 1.00 84.19 96 LEU A C 1
ATOM 718 O O . LEU A 1 96 ? -3.369 11.175 4.708 1.00 84.19 96 LEU A O 1
ATOM 722 N N . CYS A 1 97 ? -3.013 13.365 5.026 1.00 87.00 97 CYS A N 1
ATOM 723 C CA . CYS A 1 97 ? -4.373 13.674 5.462 1.00 87.00 97 CYS A CA 1
ATOM 724 C C . CYS A 1 97 ? -5.425 13.350 4.390 1.00 87.00 97 CYS A C 1
ATOM 726 O O . CYS A 1 97 ? -6.494 12.833 4.718 1.00 87.00 97 CYS A O 1
ATOM 728 N N . ALA A 1 98 ? -5.144 13.627 3.112 1.00 85.19 98 ALA A N 1
ATOM 729 C CA . ALA A 1 98 ? -6.060 13.296 2.019 1.00 85.19 98 ALA A CA 1
ATOM 730 C C . ALA A 1 98 ? -6.215 11.776 1.836 1.00 85.19 98 ALA A C 1
ATOM 732 O O . ALA A 1 98 ? -7.333 11.294 1.650 1.00 85.19 98 ALA A O 1
ATOM 733 N N . ILE A 1 99 ? -5.118 11.020 1.948 1.00 83.94 99 ILE A N 1
ATOM 734 C CA . ILE A 1 99 ? -5.130 9.549 1.895 1.00 83.94 99 ILE A CA 1
ATOM 735 C C . ILE A 1 99 ? -5.953 8.971 3.053 1.00 83.94 99 ILE A C 1
ATOM 737 O O . ILE A 1 99 ? -6.830 8.135 2.833 1.00 83.94 99 ILE A O 1
ATOM 741 N N . VAL A 1 100 ? -5.716 9.452 4.277 1.00 86.62 100 VAL A N 1
ATOM 742 C CA . VAL A 1 100 ? -6.433 8.995 5.477 1.00 86.62 100 VAL A CA 1
ATOM 743 C C . VAL A 1 100 ? -7.933 9.255 5.378 1.00 86.62 100 VAL A C 1
ATOM 745 O O . VAL A 1 100 ? -8.715 8.351 5.667 1.00 86.62 100 VAL A O 1
ATOM 748 N N . LYS A 1 101 ? -8.344 10.444 4.918 1.00 85.62 101 LYS A N 1
ATOM 749 C CA . LYS A 1 101 ? -9.767 10.767 4.718 1.00 85.62 101 LYS A CA 1
ATOM 750 C C . LYS A 1 101 ? -10.436 9.810 3.726 1.00 85.62 101 LYS A C 1
ATOM 752 O O . LYS A 1 101 ? -11.482 9.253 4.033 1.00 85.62 101 LYS A O 1
ATOM 757 N N . ARG A 1 102 ? -9.798 9.525 2.587 1.00 79.94 102 ARG A N 1
ATOM 758 C CA . ARG A 1 102 ? -10.355 8.608 1.572 1.00 79.94 102 ARG A CA 1
ATOM 759 C C . ARG A 1 102 ? -10.510 7.172 2.075 1.00 79.94 102 ARG A C 1
ATOM 761 O O . ARG A 1 102 ? -11.536 6.547 1.820 1.00 79.94 102 ARG A O 1
ATOM 768 N N . LEU A 1 103 ? -9.514 6.663 2.805 1.00 79.50 103 LEU A N 1
ATOM 769 C CA . LEU A 1 103 ? -9.570 5.325 3.413 1.00 79.50 103 LEU A CA 1
ATOM 770 C C . LEU A 1 103 ? -10.636 5.221 4.507 1.00 79.50 103 LEU A C 1
ATOM 772 O O . LEU A 1 103 ? -11.163 4.138 4.760 1.00 79.50 103 LEU A O 1
ATOM 776 N N . TRP A 1 104 ? -10.952 6.339 5.153 1.00 81.06 104 TRP A N 1
ATOM 777 C CA . TRP A 1 104 ? -12.020 6.414 6.138 1.00 81.06 104 TRP A CA 1
ATOM 778 C C . TRP A 1 104 ? -13.408 6.419 5.500 1.00 81.06 104 TRP A C 1
ATOM 780 O O . TRP A 1 104 ? -14.292 5.698 5.958 1.00 81.06 104 TRP A O 1
ATOM 790 N N . ASP A 1 105 ? -13.573 7.167 4.410 1.00 72.94 105 ASP A N 1
ATOM 791 C CA . ASP A 1 105 ? -14.844 7.307 3.690 1.00 72.94 105 ASP A CA 1
ATOM 792 C C . ASP A 1 105 ? -15.147 6.125 2.745 1.00 72.94 105 ASP A C 1
ATOM 794 O O . ASP A 1 105 ? -16.174 6.123 2.069 1.00 72.94 105 ASP A O 1
ATOM 798 N N . GLN A 1 106 ? -14.265 5.114 2.686 1.00 65.75 106 GLN A N 1
ATOM 799 C CA . GLN A 1 106 ? -14.354 3.953 1.784 1.00 65.75 106 GLN A CA 1
ATOM 800 C C . GLN A 1 106 ? -14.534 4.333 0.299 1.00 65.75 106 GLN A C 1
ATOM 802 O O . GLN A 1 106 ? -15.139 3.586 -0.473 1.00 65.75 106 GLN A O 1
ATOM 807 N N . GLN A 1 107 ? -14.019 5.489 -0.130 1.00 56.56 107 GLN A N 1
ATOM 808 C CA . GLN A 1 107 ? -14.150 5.906 -1.526 1.00 56.56 107 GLN A CA 1
ATOM 809 C C . GLN A 1 107 ? -13.205 5.099 -2.436 1.00 56.56 107 GLN A C 1
ATOM 811 O O . GLN A 1 107 ? -12.010 5.010 -2.138 1.00 56.56 107 GLN A O 1
ATOM 816 N N . PRO A 1 108 ? -13.697 4.537 -3.560 1.00 43.69 108 PRO A N 1
ATOM 817 C CA . PRO A 1 108 ? -12.838 3.889 -4.546 1.00 43.69 108 PRO A CA 1
ATOM 818 C C . PRO A 1 108 ? -11.915 4.915 -5.223 1.00 43.69 108 PRO A C 1
ATOM 820 O O . PRO A 1 108 ? -12.323 6.040 -5.512 1.00 43.69 108 PRO A O 1
ATOM 823 N N . MET A 1 109 ? -10.666 4.521 -5.480 1.00 48.03 109 MET A N 1
ATOM 824 C CA . MET A 1 109 ? -9.689 5.348 -6.196 1.00 48.03 109 MET A CA 1
ATOM 825 C C . MET A 1 109 ? -9.944 5.257 -7.710 1.00 48.03 109 MET A C 1
ATOM 827 O O . MET A 1 109 ? -9.995 4.142 -8.231 1.00 48.03 109 MET A O 1
ATOM 831 N N . PRO A 1 110 ? -10.086 6.381 -8.436 1.00 36.50 110 PRO A N 1
ATOM 832 C CA . PRO A 1 110 ? -9.877 6.381 -9.875 1.00 36.50 110 PRO A CA 1
ATOM 833 C C . PRO A 1 110 ? -8.371 6.247 -10.141 1.00 36.50 110 PRO A C 1
ATOM 835 O O . PRO A 1 110 ? -7.575 6.996 -9.566 1.00 36.50 110 PRO A O 1
ATOM 838 N N . PHE A 1 111 ? -8.014 5.261 -10.961 1.00 45.34 111 PHE A N 1
ATOM 839 C CA . PHE A 1 111 ? -6.691 5.122 -11.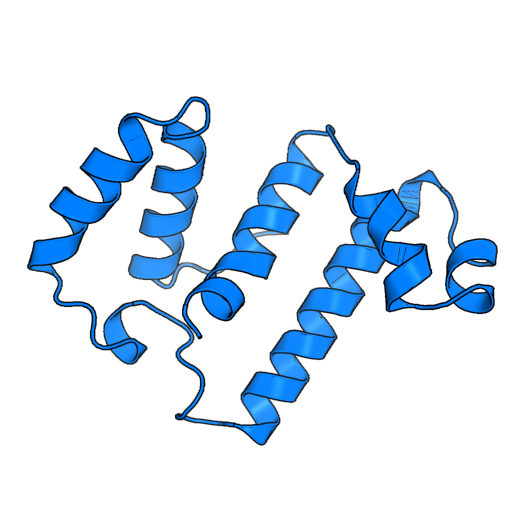565 1.00 45.34 111 PHE A CA 1
ATOM 840 C C . PHE A 1 111 ? -6.593 6.036 -12.787 1.00 45.34 111 PHE A C 1
ATOM 842 O O . PHE A 1 111 ? -7.603 6.119 -13.528 1.00 45.34 111 PHE A O 1
#

Mean predicted aligned error: 7.12 Å

Secondary structure (DSSP, 8-state):
-HHHHHHHHHHHHHHHHT---GGGGHHHHHHHHHHHHS-GGGHHHHHHHHHHHHHHHHHHHHGGGS-SSTTTTT--TTHHHHHHHHHHTSTTHHHHHHHHHHHHTTPPPP-

Solvent-accessible surface area (backbone atoms only — not comparable to full-atom values): 6465 Å² total; per-residue (Å²): 114,73,63,75,48,44,48,61,63,53,52,55,53,37,58,77,66,70,65,66,70,47,35,65,50,23,39,85,73,60,34,69,70,54,42,72,73,41,55,77,94,46,22,41,58,54,29,50,56,50,52,51,51,51,51,51,50,49,37,68,75,47,43,86,79,48,41,76,34,49,70,70,62,67,51,59,75,83,49,49,62,59,53,42,57,59,35,53,74,42,99,60,7,73,59,53,39,53,51,52,51,37,50,66,71,69,59,83,82,87,129

Foldseek 3Di:
DVCLLQVLVVLVLCVVVVNDPLLVVQCVQVHDVRNVPADSNCSSVVSSVSSVVVSVVVCVVCPLVDDNACVSVVNDPVCLVVVLVVLCPDPCSVVVNVSNVCRHVVPDDDD

Sequence (111 aa):
MVMGMFLPSVCGHYLNKGDNDLAALLHPLAGDDAFVQTPAAKRAEATLDLLDRFLAGLRGALGKDMPQNFKEAGVPGYRMEDILNVLANDREGPALCAIVKRLWDQQPMPF